Protein AF-A0A6G4ZVL5-F1 (afdb_monomer_lite)

Structure (mmCIF, N/CA/C/O backbone):
data_AF-A0A6G4ZVL5-F1
#
_entry.id   AF-A0A6G4ZVL5-F1
#
loop_
_atom_site.group_PDB
_atom_site.id
_atom_site.type_symbol
_atom_site.label_atom_id
_atom_site.label_alt_id
_atom_site.label_comp_id
_atom_site.label_asym_id
_atom_site.label_entity_id
_atom_site.label_seq_id
_atom_site.pdbx_PDB_ins_code
_atom_site.Cartn_x
_atom_site.Cartn_y
_atom_site.Cartn_z
_atom_site.occupancy
_atom_site.B_iso_or_equiv
_atom_site.auth_seq_id
_atom_site.auth_comp_id
_atom_site.auth_asym_id
_atom_site.auth_atom_id
_atom_site.pdbx_PDB_model_num
ATOM 1 N N . MET A 1 1 ? 1.344 0.572 11.336 1.00 44.19 1 MET A N 1
ATOM 2 C CA . MET A 1 1 ? 2.180 1.569 10.615 1.00 44.19 1 MET A CA 1
ATOM 3 C C . MET A 1 1 ? 1.288 2.469 9.761 1.00 44.19 1 MET A C 1
ATOM 5 O O . MET A 1 1 ? 0.352 1.962 9.156 1.00 44.19 1 MET A O 1
ATOM 9 N N . ARG A 1 2 ? 1.509 3.797 9.705 1.00 45.31 2 ARG A N 1
ATOM 10 C CA . ARG A 1 2 ? 0.655 4.717 8.909 1.00 45.31 2 ARG A CA 1
ATOM 11 C C . ARG A 1 2 ? 0.680 4.279 7.440 1.00 45.31 2 ARG A C 1
ATOM 13 O O . ARG A 1 2 ? 1.746 4.304 6.841 1.00 45.31 2 ARG A O 1
ATOM 20 N N . ASN A 1 3 ? -0.468 3.971 6.830 1.00 51.59 3 ASN A N 1
ATOM 21 C CA . ASN A 1 3 ? -0.557 3.578 5.409 1.00 51.59 3 ASN A CA 1
ATOM 22 C C . ASN A 1 3 ? 0.124 4.579 4.449 1.00 51.59 3 ASN A C 1
ATOM 24 O O . ASN A 1 3 ? 0.621 4.190 3.396 1.00 51.59 3 ASN A O 1
ATOM 28 N N . GLY A 1 4 ? 0.235 5.855 4.840 1.00 59.16 4 GLY A N 1
ATOM 29 C CA . GLY A 1 4 ? 1.022 6.852 4.107 1.00 59.16 4 GLY A CA 1
ATOM 30 C C . GLY A 1 4 ? 2.528 6.556 4.044 1.00 59.16 4 GLY A C 1
ATOM 31 O O . GLY A 1 4 ? 3.164 6.885 3.049 1.00 59.16 4 GLY A O 1
ATOM 32 N N . GLN A 1 5 ? 3.100 5.895 5.054 1.00 64.94 5 GLN A N 1
ATOM 33 C CA . GLN A 1 5 ? 4.509 5.488 5.070 1.00 64.94 5 GLN A CA 1
ATOM 34 C C . GLN A 1 5 ? 4.774 4.305 4.129 1.00 64.94 5 GLN A C 1
ATOM 36 O O . GLN A 1 5 ? 5.813 4.288 3.477 1.00 64.94 5 GLN A O 1
ATOM 41 N N . LEU A 1 6 ? 3.831 3.364 3.993 1.00 73.50 6 LEU A N 1
ATOM 42 C CA . LEU A 1 6 ? 3.949 2.254 3.036 1.00 73.50 6 LEU A CA 1
ATOM 43 C C . LEU A 1 6 ? 3.873 2.749 1.589 1.00 73.50 6 LEU A C 1
ATOM 45 O O . LEU A 1 6 ? 4.689 2.358 0.761 1.00 73.50 6 LEU A O 1
ATOM 49 N N . LEU A 1 7 ? 2.940 3.659 1.299 1.00 71.44 7 LEU A N 1
ATOM 50 C CA . LEU A 1 7 ? 2.806 4.271 -0.025 1.00 71.44 7 LEU A CA 1
ATOM 51 C C . LEU A 1 7 ? 4.057 5.063 -0.411 1.00 71.44 7 LEU A C 1
ATOM 53 O O . LEU A 1 7 ? 4.577 4.921 -1.516 1.00 71.44 7 LEU A O 1
ATOM 57 N N . PHE A 1 8 ? 4.568 5.857 0.528 1.00 74.62 8 PHE A N 1
ATOM 58 C CA . PHE A 1 8 ? 5.797 6.612 0.333 1.00 74.62 8 PHE A CA 1
ATOM 59 C C . PHE A 1 8 ? 7.005 5.689 0.114 1.00 74.62 8 PHE A C 1
ATOM 61 O O . PHE A 1 8 ? 7.771 5.900 -0.824 1.00 74.62 8 PHE A O 1
ATOM 68 N N . SER A 1 9 ? 7.127 4.622 0.908 1.00 76.00 9 SER A N 1
ATOM 69 C CA . SER A 1 9 ? 8.197 3.630 0.766 1.00 76.00 9 SER A CA 1
ATOM 70 C C . SER A 1 9 ? 8.126 2.878 -0.571 1.00 76.00 9 SER A C 1
ATOM 72 O O . SER A 1 9 ? 9.147 2.722 -1.238 1.00 76.00 9 SER A O 1
ATOM 74 N N . ALA A 1 10 ? 6.930 2.491 -1.023 1.00 80.50 10 ALA A N 1
ATOM 75 C CA . ALA A 1 10 ? 6.735 1.817 -2.306 1.00 80.50 10 ALA A CA 1
ATOM 76 C C . ALA A 1 10 ? 7.104 2.713 -3.501 1.00 80.50 10 ALA A C 1
ATOM 78 O O . ALA A 1 10 ? 7.769 2.259 -4.432 1.00 80.50 10 ALA A O 1
ATOM 79 N N . ILE A 1 11 ? 6.729 3.997 -3.462 1.00 81.94 11 ILE A N 1
ATOM 80 C CA . ILE A 1 11 ? 7.106 4.971 -4.498 1.00 81.94 11 ILE A CA 1
ATOM 81 C C . ILE A 1 11 ? 8.626 5.154 -4.530 1.00 81.94 11 ILE A C 1
ATOM 83 O O . ILE A 1 11 ? 9.226 5.121 -5.604 1.00 81.94 11 ILE A O 1
ATOM 87 N N . GLN A 1 12 ? 9.264 5.307 -3.367 1.00 78.00 12 GLN A N 1
ATOM 88 C CA . GLN A 1 12 ? 10.720 5.423 -3.281 1.00 78.00 12 GLN A CA 1
ATOM 89 C C . GLN A 1 12 ? 11.425 4.185 -3.839 1.00 78.00 12 GLN A C 1
ATOM 91 O O . GLN A 1 12 ? 12.355 4.323 -4.631 1.00 78.00 12 GLN A O 1
ATOM 96 N N . PHE A 1 13 ? 10.956 2.987 -3.489 1.00 85.56 13 PHE A N 1
ATOM 97 C CA . PHE A 1 13 ? 11.491 1.741 -4.030 1.00 85.56 13 PHE A CA 1
ATOM 98 C C . PHE A 1 13 ? 11.359 1.682 -5.555 1.00 85.56 13 PHE A C 1
ATOM 100 O O . PHE A 1 13 ? 12.322 1.345 -6.239 1.00 85.56 13 PHE A O 1
ATOM 107 N N . PHE A 1 14 ? 10.203 2.071 -6.101 1.00 85.69 14 PHE A N 1
ATOM 108 C CA . PHE A 1 14 ? 9.983 2.098 -7.545 1.00 85.69 14 PHE A CA 1
ATOM 109 C C . PHE A 1 14 ? 10.931 3.072 -8.259 1.00 85.69 14 PHE A C 1
ATOM 111 O O . PHE A 1 14 ? 11.516 2.720 -9.281 1.00 85.69 14 PHE A O 1
ATOM 118 N N . ILE A 1 15 ? 11.142 4.269 -7.701 1.00 82.62 15 ILE A N 1
ATOM 119 C CA . ILE A 1 15 ? 12.093 5.254 -8.241 1.00 82.62 15 ILE A CA 1
ATOM 120 C C . ILE A 1 15 ? 13.519 4.694 -8.224 1.00 82.62 15 ILE A C 1
ATOM 122 O O . ILE A 1 15 ? 14.231 4.792 -9.223 1.00 82.62 15 ILE A O 1
ATOM 126 N N . ILE A 1 16 ? 13.933 4.080 -7.113 1.00 85.62 16 ILE A N 1
ATOM 127 C CA . ILE A 1 16 ? 15.260 3.468 -6.984 1.00 85.62 16 ILE A CA 1
ATOM 128 C C . ILE A 1 16 ? 15.426 2.347 -8.016 1.00 85.62 16 ILE A C 1
ATOM 130 O O . ILE A 1 16 ? 16.408 2.337 -8.756 1.00 85.62 16 ILE A O 1
ATOM 134 N N . ALA A 1 17 ? 14.453 1.440 -8.124 1.00 88.75 17 ALA A N 1
ATOM 135 C CA . ALA A 1 17 ? 14.472 0.355 -9.099 1.00 88.75 17 ALA A CA 1
ATOM 136 C C . ALA A 1 17 ? 14.534 0.879 -10.543 1.00 88.75 17 ALA A C 1
ATOM 138 O O . ALA A 1 17 ? 15.302 0.358 -11.349 1.00 88.75 17 ALA A O 1
ATOM 139 N N . ALA A 1 18 ? 13.791 1.943 -10.863 1.00 87.25 18 ALA A N 1
ATOM 140 C CA . ALA A 1 18 ? 13.836 2.585 -12.172 1.00 87.25 18 ALA A CA 1
ATOM 141 C C . ALA A 1 18 ? 15.218 3.187 -12.469 1.00 87.25 18 ALA A C 1
ATOM 143 O O . ALA A 1 18 ? 15.745 2.986 -13.563 1.00 87.25 18 ALA A O 1
ATOM 144 N N . LEU A 1 19 ? 15.844 3.867 -11.503 1.00 87.62 19 LEU A N 1
ATOM 145 C CA . LEU A 1 19 ? 17.203 4.400 -11.654 1.00 87.62 19 LEU A CA 1
ATOM 146 C C . LEU A 1 19 ? 18.226 3.284 -11.901 1.00 87.62 19 LEU A C 1
ATOM 148 O O . LEU A 1 19 ? 19.020 3.382 -12.838 1.00 87.62 19 LEU A O 1
ATOM 152 N N . PHE A 1 20 ? 18.167 2.198 -11.124 1.00 90.69 20 PHE A N 1
ATOM 153 C CA . PHE A 1 20 ? 19.034 1.033 -11.324 1.00 90.69 20 PHE A CA 1
ATOM 154 C C . PHE A 1 20 ? 18.801 0.362 -12.679 1.00 90.69 20 PHE A C 1
ATOM 156 O O . PHE A 1 20 ? 19.764 0.076 -13.387 1.00 90.69 20 PHE A O 1
ATOM 163 N N . GLY A 1 21 ? 17.542 0.151 -13.070 1.00 91.12 21 GLY A N 1
ATOM 164 C CA . GLY A 1 21 ? 17.190 -0.443 -14.359 1.00 91.12 21 GLY A CA 1
ATOM 165 C C . GLY A 1 21 ? 17.671 0.403 -15.537 1.00 91.12 21 GLY A C 1
ATOM 166 O O . GLY A 1 21 ? 18.239 -0.126 -16.489 1.00 91.12 21 GLY A O 1
ATOM 167 N N . THR A 1 22 ? 17.526 1.725 -15.438 1.00 87.94 22 THR A N 1
ATOM 168 C CA . THR A 1 22 ? 18.004 2.660 -16.464 1.00 87.94 22 THR A CA 1
ATOM 169 C C . THR A 1 22 ? 19.531 2.632 -16.558 1.00 87.94 22 THR A C 1
ATOM 171 O O . THR A 1 22 ? 20.081 2.523 -17.652 1.00 87.94 22 THR A O 1
ATOM 174 N N . GLY A 1 23 ? 20.234 2.656 -15.420 1.00 91.62 23 GLY A N 1
ATOM 175 C CA . GLY A 1 23 ? 21.694 2.537 -15.383 1.00 91.62 23 GLY A CA 1
ATOM 176 C C . GLY A 1 23 ? 22.190 1.217 -15.978 1.00 91.62 23 GLY A C 1
ATOM 177 O O . GLY A 1 23 ? 23.067 1.220 -16.841 1.00 91.62 23 GLY A O 1
ATOM 178 N N . ALA A 1 24 ? 21.588 0.093 -15.582 1.00 92.06 24 ALA A N 1
ATOM 179 C CA . ALA A 1 24 ? 21.908 -1.227 -16.119 1.00 92.06 24 ALA A CA 1
ATOM 180 C C . ALA A 1 24 ? 21.658 -1.311 -17.632 1.00 92.06 24 ALA A C 1
ATOM 182 O O . ALA A 1 24 ? 22.481 -1.875 -18.353 1.00 92.06 24 ALA A O 1
ATOM 183 N N . ALA A 1 25 ? 20.577 -0.701 -18.129 1.00 89.88 25 ALA A N 1
ATOM 184 C CA . ALA A 1 25 ? 20.298 -0.624 -19.559 1.00 89.88 25 ALA A CA 1
ATOM 185 C C . ALA A 1 25 ? 21.405 0.128 -20.315 1.00 89.88 25 ALA A C 1
ATOM 187 O O . ALA A 1 25 ? 21.871 -0.362 -21.341 1.00 89.88 25 ALA A O 1
ATOM 188 N N . PHE A 1 26 ? 21.888 1.264 -19.797 1.00 91.50 26 PHE A N 1
ATOM 189 C CA . PHE A 1 26 ? 23.003 1.998 -20.408 1.00 91.50 26 PHE A CA 1
ATOM 190 C C . PHE A 1 26 ? 24.320 1.214 -20.382 1.00 91.50 26 PHE A C 1
ATOM 192 O O . PHE A 1 26 ? 25.024 1.174 -21.393 1.00 91.50 26 PHE A O 1
ATOM 199 N N . PHE A 1 27 ? 24.641 0.550 -19.269 1.00 92.50 27 PHE A N 1
ATOM 200 C CA . PHE A 1 27 ? 25.817 -0.322 -19.190 1.00 92.50 27 PHE A CA 1
ATOM 201 C C . PHE A 1 27 ? 25.728 -1.494 -20.176 1.00 92.50 27 PHE A C 1
ATOM 203 O O . PHE A 1 27 ? 26.693 -1.778 -20.886 1.00 92.50 27 PHE A O 1
ATOM 210 N N . GLY A 1 28 ? 24.562 -2.135 -20.280 1.00 90.94 28 GLY A N 1
ATOM 211 C CA . GLY A 1 28 ? 24.321 -3.208 -21.244 1.00 90.94 28 GLY A CA 1
ATOM 212 C C . GLY A 1 28 ? 24.434 -2.729 -22.691 1.00 90.94 28 GLY A C 1
ATOM 213 O O . GLY A 1 28 ? 25.059 -3.393 -23.514 1.00 90.94 28 GLY A O 1
ATOM 214 N N . LEU A 1 29 ? 23.906 -1.540 -22.993 1.00 88.44 29 LEU A N 1
ATOM 215 C CA . LEU A 1 29 ? 23.991 -0.929 -24.321 1.00 88.44 29 LEU A CA 1
ATOM 216 C C . LEU A 1 29 ? 25.436 -0.597 -24.722 1.00 88.44 29 LEU A C 1
ATOM 218 O O . LEU A 1 29 ? 25.774 -0.627 -25.905 1.00 88.44 29 LEU A O 1
ATOM 222 N N . HIS A 1 30 ? 26.297 -0.294 -23.747 1.00 92.31 30 HIS A N 1
ATOM 223 C CA . HIS A 1 30 ? 27.727 -0.126 -23.984 1.00 92.31 30 HIS A CA 1
ATOM 224 C C . HIS A 1 30 ? 28.420 -1.461 -24.297 1.00 92.31 30 HIS A C 1
ATOM 226 O O . HIS A 1 30 ? 29.220 -1.527 -25.228 1.00 92.31 30 HIS A O 1
ATOM 232 N N . ALA A 1 31 ? 28.098 -2.518 -23.546 1.00 94.44 31 ALA A N 1
ATOM 233 C CA . ALA A 1 31 ? 28.722 -3.832 -23.692 1.00 94.44 31 ALA A CA 1
ATOM 234 C C . ALA A 1 31 ? 28.271 -4.599 -24.952 1.00 94.44 31 ALA A C 1
ATOM 236 O O . ALA A 1 31 ? 29.023 -5.428 -25.463 1.00 94.44 31 ALA A O 1
ATOM 237 N N . LEU A 1 32 ? 27.062 -4.334 -25.461 1.00 95.12 32 LEU A N 1
ATOM 238 C CA . LEU A 1 32 ? 26.451 -5.066 -26.574 1.00 95.12 32 LEU A CA 1
ATOM 239 C C . LEU A 1 32 ? 26.283 -4.161 -27.811 1.00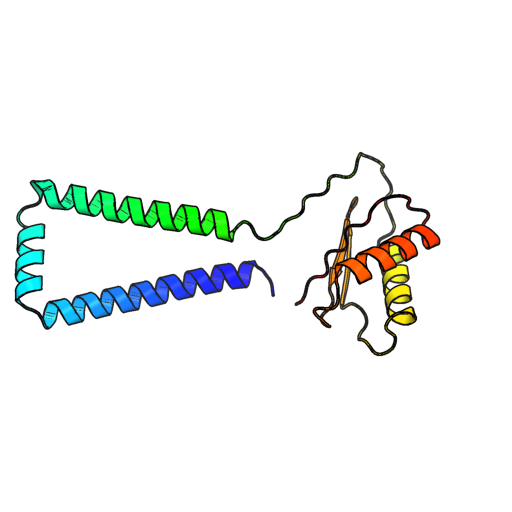 95.12 32 LEU A C 1
ATOM 241 O O . LEU A 1 32 ? 25.266 -3.472 -27.949 1.00 95.12 32 LEU A O 1
ATOM 245 N N . PRO A 1 33 ? 27.251 -4.160 -28.749 1.00 92.38 33 PRO A N 1
ATOM 246 C CA . PRO A 1 33 ? 27.235 -3.262 -29.902 1.00 92.38 33 PRO A CA 1
ATOM 247 C C . PRO A 1 33 ? 26.055 -3.510 -30.850 1.00 92.38 33 PRO A C 1
ATOM 249 O O . PRO A 1 33 ? 25.560 -2.555 -31.446 1.00 92.38 33 PRO A O 1
ATOM 252 N N . GLU A 1 34 ? 25.558 -4.745 -30.963 1.00 93.00 34 GLU A N 1
ATOM 253 C CA . GLU A 1 34 ? 24.397 -5.064 -31.807 1.00 93.00 34 GLU A CA 1
ATOM 254 C C . GLU A 1 34 ? 23.133 -4.327 -31.347 1.00 93.00 34 GLU A C 1
ATOM 256 O O . GLU A 1 34 ? 22.480 -3.662 -32.149 1.00 93.00 34 GLU A O 1
ATOM 261 N N . ILE A 1 35 ? 22.848 -4.341 -30.038 1.00 88.12 35 ILE A N 1
ATOM 262 C CA . ILE A 1 35 ? 21.703 -3.626 -29.455 1.00 88.12 35 ILE A CA 1
ATOM 263 C C . ILE A 1 35 ? 21.842 -2.124 -29.699 1.00 88.12 35 ILE A C 1
ATOM 265 O O . ILE A 1 35 ? 20.874 -1.459 -30.066 1.00 88.12 35 ILE A O 1
ATOM 269 N N . ARG A 1 36 ? 23.055 -1.580 -29.558 1.00 90.44 36 ARG A N 1
ATOM 270 C CA . ARG A 1 36 ? 23.332 -0.168 -29.841 1.00 90.44 36 ARG A CA 1
ATOM 271 C C . ARG A 1 36 ? 23.014 0.196 -31.292 1.00 90.44 36 ARG A C 1
ATOM 273 O O . ARG A 1 36 ? 22.412 1.242 -31.525 1.00 90.44 36 ARG A O 1
ATOM 280 N N . HIS A 1 37 ? 23.386 -0.646 -32.256 1.00 91.31 37 HIS A N 1
ATOM 281 C CA . HIS A 1 37 ? 23.055 -0.422 -33.666 1.00 91.31 37 HIS A CA 1
ATOM 282 C C . HIS A 1 37 ? 21.545 -0.484 -33.916 1.00 91.31 37 HIS A C 1
ATOM 284 O O . HIS A 1 37 ? 21.012 0.376 -34.617 1.00 91.31 37 HIS A O 1
ATOM 290 N N . THR A 1 38 ? 20.835 -1.429 -33.300 1.00 88.19 38 THR A N 1
ATOM 291 C CA . THR A 1 38 ? 19.371 -1.511 -33.395 1.00 88.19 38 THR A CA 1
ATOM 292 C C . THR A 1 38 ? 18.694 -0.271 -32.814 1.00 88.19 38 THR A C 1
ATOM 294 O O . THR A 1 38 ? 17.817 0.300 -33.459 1.00 88.19 38 THR A O 1
ATOM 297 N N . VAL A 1 39 ? 19.133 0.193 -31.641 1.00 86.88 39 VAL A N 1
ATOM 298 C CA . VAL A 1 39 ? 18.599 1.404 -31.000 1.00 86.88 39 VAL A CA 1
ATOM 299 C C . VAL A 1 39 ? 18.901 2.651 -31.834 1.00 86.88 39 VAL A C 1
ATOM 301 O O . VAL A 1 39 ? 18.011 3.472 -32.041 1.00 86.88 39 VAL A O 1
ATOM 304 N N . ALA A 1 40 ? 20.111 2.778 -32.384 1.00 89.50 40 ALA A N 1
ATOM 305 C CA . ALA A 1 40 ? 20.453 3.873 -33.291 1.00 89.50 40 ALA A CA 1
ATOM 306 C C . ALA A 1 40 ? 19.569 3.865 -34.549 1.00 89.50 40 ALA A C 1
ATOM 308 O O . ALA A 1 40 ? 19.041 4.904 -34.940 1.00 89.50 40 ALA A O 1
ATOM 309 N N . ASN A 1 41 ? 19.332 2.690 -35.137 1.00 88.06 41 ASN A N 1
ATOM 310 C CA . ASN A 1 41 ? 18.442 2.543 -36.287 1.00 88.06 41 ASN A CA 1
ATOM 311 C C . ASN A 1 41 ? 16.986 2.891 -35.949 1.00 88.06 41 ASN A C 1
ATOM 313 O O . ASN A 1 41 ? 16.301 3.478 -36.783 1.00 88.06 41 ASN A O 1
ATOM 317 N N . TRP A 1 42 ? 16.520 2.578 -34.737 1.00 84.56 42 TRP A N 1
ATOM 318 C CA . TRP A 1 42 ? 15.191 2.973 -34.257 1.00 84.56 42 TRP A CA 1
ATOM 319 C C . TRP A 1 42 ? 15.048 4.486 -34.089 1.00 84.56 42 TRP A C 1
ATOM 321 O O . TRP A 1 42 ? 14.001 5.034 -34.426 1.00 84.56 42 TRP A O 1
ATOM 331 N N . ILE A 1 43 ? 16.093 5.160 -33.599 1.00 84.75 43 ILE A N 1
ATOM 332 C CA . ILE A 1 43 ? 16.118 6.623 -33.455 1.00 84.75 43 ILE A CA 1
ATOM 333 C C . ILE A 1 43 ? 16.139 7.299 -34.831 1.00 84.75 43 ILE A C 1
ATOM 335 O O . ILE A 1 43 ? 15.434 8.282 -35.047 1.00 84.75 43 ILE A O 1
ATOM 339 N N . LEU A 1 44 ? 16.932 6.767 -35.764 1.00 89.19 44 LEU A N 1
ATOM 340 C CA . LEU A 1 44 ? 17.114 7.345 -37.097 1.00 89.19 44 LEU A CA 1
ATOM 341 C C . LEU A 1 44 ? 15.925 7.092 -38.038 1.00 89.19 44 LEU A C 1
ATOM 343 O O . LEU A 1 44 ? 15.700 7.894 -38.940 1.00 89.19 44 LEU A O 1
ATOM 347 N N . ASN A 1 45 ? 15.144 6.026 -37.827 1.00 84.44 45 ASN A N 1
ATOM 348 C CA . ASN A 1 45 ? 13.960 5.699 -38.630 1.00 84.44 45 ASN A CA 1
ATOM 349 C C . ASN A 1 45 ? 12.675 5.715 -37.775 1.00 84.44 45 ASN A C 1
ATOM 351 O O . ASN A 1 45 ? 12.198 4.665 -37.334 1.00 84.44 45 ASN A O 1
ATOM 355 N N . PRO A 1 46 ? 12.075 6.900 -37.554 1.00 71.44 46 PRO A N 1
ATOM 356 C CA . PRO A 1 46 ? 11.017 7.105 -36.561 1.00 71.44 46 PRO A CA 1
ATOM 357 C C . PRO A 1 46 ? 9.641 6.510 -36.917 1.00 71.44 46 PRO A C 1
ATOM 359 O O . PRO A 1 46 ? 8.768 6.451 -36.053 1.00 71.44 46 PRO A O 1
ATOM 362 N N . GLY A 1 47 ? 9.416 6.076 -38.162 1.00 75.12 47 GLY A N 1
ATOM 363 C CA . GLY A 1 47 ? 8.070 5.889 -38.729 1.00 75.12 47 GLY A CA 1
ATOM 364 C C . GLY A 1 47 ? 7.086 5.063 -37.884 1.00 75.12 47 GLY A C 1
ATOM 365 O O . GLY A 1 47 ? 6.005 5.545 -37.567 1.00 75.12 47 GLY A O 1
ATOM 366 N N . CYS A 1 48 ? 7.445 3.835 -37.494 1.00 70.06 48 CYS A N 1
ATOM 367 C CA . CYS A 1 48 ? 6.590 2.969 -36.657 1.00 70.06 48 CYS A CA 1
ATOM 368 C C . CYS A 1 48 ? 7.079 2.832 -35.206 1.00 70.06 48 CYS A C 1
ATOM 370 O O . CYS A 1 48 ? 6.309 2.460 -34.320 1.00 70.0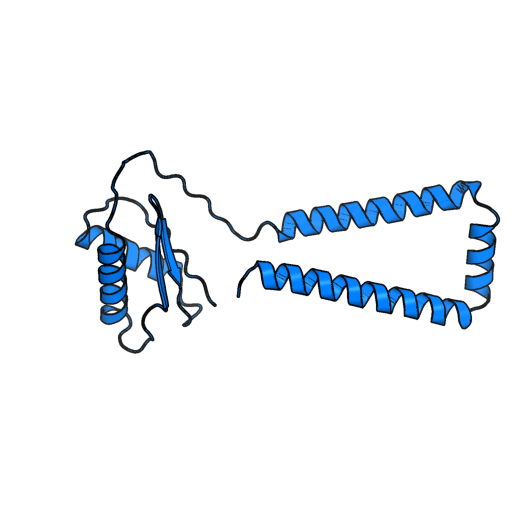6 48 CYS A O 1
ATOM 372 N N . SER A 1 49 ? 8.343 3.158 -34.940 1.00 76.38 49 SER A N 1
ATOM 373 C CA . SER A 1 49 ? 9.002 2.907 -33.654 1.00 76.38 49 SER A CA 1
ATOM 374 C C . SER A 1 49 ? 8.453 3.793 -32.530 1.00 76.38 49 SER A C 1
ATOM 376 O O . SER A 1 49 ? 8.277 3.327 -31.405 1.00 76.38 49 SER A O 1
ATOM 378 N N . PHE A 1 50 ? 8.107 5.051 -32.831 1.00 80.19 50 PHE A N 1
ATOM 379 C CA . PHE A 1 50 ? 7.549 5.976 -31.835 1.00 80.19 50 PHE A CA 1
ATOM 380 C C . PHE A 1 50 ? 6.119 5.622 -31.421 1.00 80.19 50 PHE A C 1
ATOM 382 O O . PHE A 1 50 ? 5.764 5.808 -30.258 1.00 80.19 50 PHE A O 1
ATOM 389 N N . LEU A 1 51 ? 5.313 5.063 -32.332 1.00 83.06 51 LEU A N 1
ATOM 390 C CA . LEU A 1 51 ? 3.975 4.570 -31.994 1.00 83.06 51 LEU A CA 1
ATOM 391 C C . LEU A 1 51 ? 4.059 3.396 -31.019 1.00 83.06 51 LEU A C 1
ATOM 393 O O . LEU A 1 51 ? 3.367 3.393 -30.003 1.00 83.06 51 LEU A O 1
ATOM 397 N N . LEU A 1 52 ? 4.943 2.432 -31.289 1.00 83.62 52 LEU A N 1
ATOM 398 C CA . LEU A 1 52 ? 5.150 1.279 -30.413 1.00 83.62 52 LEU A CA 1
ATOM 399 C C . LEU A 1 52 ? 5.671 1.704 -29.032 1.00 83.62 52 LEU A C 1
ATOM 401 O O . LEU A 1 52 ? 5.180 1.218 -28.014 1.00 83.62 52 LEU A O 1
ATOM 405 N N . LEU A 1 53 ? 6.612 2.653 -28.989 1.00 82.75 53 LEU A N 1
ATOM 406 C CA . LEU A 1 53 ? 7.109 3.227 -27.738 1.00 82.75 53 LEU A CA 1
ATOM 407 C C . LEU A 1 53 ? 5.990 3.935 -26.957 1.00 82.75 53 LEU A C 1
ATOM 409 O O . LEU A 1 53 ? 5.870 3.743 -25.748 1.00 82.75 53 LEU A O 1
ATOM 413 N N . GLY A 1 54 ? 5.142 4.700 -27.649 1.00 84.62 54 GLY A N 1
ATOM 414 C CA . GLY A 1 54 ? 3.964 5.338 -27.066 1.00 84.62 54 GLY A CA 1
ATOM 415 C C . GLY A 1 54 ? 3.013 4.320 -26.437 1.00 84.62 54 GLY A C 1
ATOM 416 O O . GLY A 1 54 ? 2.673 4.452 -25.264 1.00 84.62 54 GLY A O 1
ATOM 417 N N . PHE A 1 55 ? 2.664 3.255 -27.167 1.00 90.00 55 PHE A N 1
ATOM 418 C CA . PHE A 1 55 ? 1.826 2.171 -26.644 1.00 90.00 55 PHE A CA 1
ATOM 419 C C . PHE A 1 55 ? 2.437 1.484 -25.417 1.00 90.00 55 PHE A C 1
ATOM 421 O O . PHE A 1 55 ? 1.711 1.198 -24.465 1.00 90.00 55 PHE A O 1
ATOM 428 N N . LEU A 1 56 ? 3.754 1.257 -25.403 1.00 87.81 56 LEU A N 1
ATOM 429 C CA . LEU A 1 56 ? 4.457 0.689 -24.249 1.00 87.81 56 LEU A CA 1
ATOM 430 C C . LEU A 1 56 ? 4.352 1.592 -23.018 1.00 87.81 56 LEU A C 1
ATOM 432 O O . LEU A 1 56 ? 3.979 1.123 -21.943 1.00 87.81 56 LEU A O 1
ATOM 436 N N . ILE A 1 57 ? 4.635 2.888 -23.175 1.00 85.12 57 ILE A N 1
ATOM 437 C CA . ILE A 1 57 ? 4.568 3.858 -22.075 1.00 85.12 57 ILE A CA 1
ATOM 438 C C . ILE A 1 57 ? 3.136 3.961 -21.546 1.00 85.12 57 ILE A C 1
ATOM 440 O O . ILE A 1 57 ? 2.919 3.883 -20.335 1.00 85.12 57 ILE A O 1
ATOM 444 N N . THR A 1 58 ? 2.148 4.087 -22.436 1.00 88.62 58 THR A N 1
ATOM 445 C CA . THR A 1 58 ? 0.737 4.149 -22.043 1.00 88.62 58 THR A CA 1
ATOM 446 C C . THR A 1 58 ? 0.295 2.861 -21.354 1.00 88.62 58 THR A C 1
ATOM 448 O O . THR A 1 58 ? -0.367 2.935 -20.324 1.00 88.62 58 THR A O 1
ATOM 451 N N . GLY A 1 59 ? 0.696 1.689 -21.854 1.00 91.00 59 GLY A N 1
ATOM 452 C CA . GLY A 1 59 ? 0.378 0.397 -21.245 1.00 91.00 59 GLY A CA 1
ATOM 453 C C . GLY A 1 59 ? 0.945 0.250 -19.832 1.00 91.00 59 GLY A C 1
ATOM 454 O O . GLY A 1 59 ? 0.221 -0.154 -18.921 1.00 91.00 59 GLY A O 1
ATOM 455 N N . ILE A 1 60 ? 2.205 0.646 -19.620 1.00 85.56 60 ILE A N 1
ATOM 456 C CA . ILE A 1 60 ? 2.839 0.646 -18.293 1.00 85.56 60 ILE A CA 1
ATOM 457 C C . ILE A 1 60 ? 2.127 1.627 -17.354 1.00 85.56 60 ILE A C 1
ATOM 459 O O . ILE A 1 60 ? 1.833 1.272 -16.214 1.00 85.56 60 ILE A O 1
ATOM 463 N N . ALA A 1 61 ? 1.799 2.833 -17.825 1.00 80.12 61 ALA A N 1
ATOM 464 C CA . ALA A 1 61 ? 1.069 3.819 -17.029 1.00 80.12 61 ALA A CA 1
ATOM 465 C C . ALA A 1 61 ? -0.321 3.308 -16.611 1.00 80.12 61 ALA A C 1
ATOM 467 O O . ALA A 1 61 ? -0.731 3.501 -15.467 1.00 80.12 61 ALA A O 1
ATOM 468 N N . LEU A 1 62 ? -1.023 2.611 -17.508 1.00 88.44 62 LEU A N 1
ATOM 469 C CA . LEU A 1 62 ? -2.337 2.025 -17.242 1.00 88.44 62 LEU A CA 1
ATOM 470 C C . LEU A 1 62 ? -2.236 0.873 -16.230 1.00 88.44 62 LEU A C 1
ATOM 472 O O . LEU A 1 62 ? -3.001 0.838 -15.269 1.00 88.44 62 LEU A O 1
ATOM 476 N N . LEU A 1 63 ? -1.249 -0.016 -16.384 1.00 85.19 63 LEU A N 1
ATOM 477 C CA . LEU A 1 63 ? -0.959 -1.091 -15.425 1.00 85.19 63 LEU A CA 1
ATOM 478 C C . LEU A 1 63 ? -0.612 -0.553 -14.035 1.00 85.19 63 LEU A C 1
ATOM 480 O O . LEU A 1 63 ? -1.128 -1.057 -13.034 1.00 85.19 63 LEU A O 1
ATOM 484 N N . LEU A 1 64 ? 0.228 0.482 -13.961 1.00 81.19 64 LEU A N 1
ATOM 485 C CA . LEU A 1 64 ? 0.563 1.148 -12.704 1.00 81.19 64 LEU A CA 1
ATOM 486 C C . LEU A 1 64 ? -0.664 1.828 -12.098 1.00 81.19 64 LEU A C 1
ATOM 488 O O . LEU A 1 64 ? -0.887 1.691 -10.901 1.00 81.19 64 LEU A O 1
ATOM 492 N N . GLY A 1 65 ? -1.491 2.495 -12.906 1.00 78.69 65 GLY A N 1
ATOM 493 C CA . GLY A 1 65 ? -2.737 3.117 -12.458 1.00 78.69 65 GLY A CA 1
ATOM 494 C C . GLY A 1 65 ? -3.722 2.103 -11.875 1.00 78.69 65 GLY A C 1
ATOM 495 O O . GLY A 1 65 ? -4.240 2.311 -10.781 1.00 78.69 65 GLY A O 1
ATOM 496 N N . ILE A 1 66 ? -3.921 0.965 -12.550 1.00 80.44 66 ILE A N 1
ATOM 497 C CA . ILE A 1 66 ? -4.748 -0.141 -12.044 1.00 80.44 66 ILE A CA 1
ATOM 498 C C . ILE A 1 66 ? -4.161 -0.690 -10.744 1.00 80.44 66 ILE A C 1
ATOM 500 O O . ILE A 1 66 ? -4.886 -0.824 -9.760 1.00 80.44 66 ILE A O 1
ATOM 504 N N . SER A 1 67 ? -2.854 -0.962 -10.714 1.00 72.75 67 SER A N 1
ATOM 505 C CA . SER A 1 67 ? -2.168 -1.467 -9.519 1.00 72.75 67 SER A CA 1
ATOM 506 C C . SER A 1 67 ? -2.307 -0.496 -8.351 1.00 72.75 67 SER A C 1
ATOM 508 O O . SER A 1 67 ? -2.578 -0.918 -7.234 1.00 72.75 67 SER A O 1
ATOM 510 N N . PHE A 1 68 ? -2.213 0.809 -8.607 1.00 68.19 68 PHE A N 1
ATOM 511 C CA . PHE A 1 68 ? -2.396 1.846 -7.600 1.00 68.19 68 PHE A CA 1
ATOM 512 C C . PHE A 1 68 ? -3.848 1.932 -7.122 1.00 68.19 68 PHE A C 1
ATOM 514 O O . PHE A 1 68 ? -4.078 2.040 -5.923 1.00 68.19 68 PHE A O 1
ATOM 521 N N . CYS A 1 69 ? -4.833 1.816 -8.019 1.00 68.88 69 CYS A N 1
ATOM 522 C CA . CYS A 1 69 ? -6.249 1.736 -7.653 1.00 68.88 69 CYS A CA 1
ATOM 523 C C . CYS A 1 69 ? -6.565 0.495 -6.807 1.00 68.88 69 CYS A C 1
ATOM 525 O O . CYS A 1 69 ? -7.343 0.582 -5.857 1.00 68.88 69 CYS A O 1
ATOM 527 N N . VAL A 1 70 ? -5.963 -0.653 -7.127 1.00 69.31 70 VAL A N 1
ATOM 528 C CA . VAL A 1 70 ? -6.105 -1.888 -6.345 1.00 69.31 70 VAL A CA 1
ATOM 529 C C . VAL A 1 70 ? -5.389 -1.758 -5.000 1.00 69.31 70 VAL A C 1
ATOM 531 O O . VAL A 1 70 ? -5.954 -2.125 -3.979 1.00 69.31 70 VAL A O 1
ATOM 534 N N . MET A 1 71 ? -4.195 -1.169 -4.963 1.00 61.12 71 MET A N 1
ATOM 535 C CA . MET A 1 71 ? -3.416 -0.989 -3.734 1.00 61.12 71 MET A CA 1
ATOM 536 C C . MET A 1 71 ? -4.005 0.093 -2.813 1.00 61.12 71 MET A C 1
ATOM 538 O O . MET A 1 71 ? -3.906 -0.015 -1.594 1.00 61.12 71 MET A O 1
ATOM 542 N N . GLN A 1 72 ? -4.678 1.111 -3.366 1.00 56.53 72 GLN A N 1
ATOM 543 C CA . GLN A 1 72 ? -5.461 2.087 -2.598 1.00 56.53 72 GLN A CA 1
ATOM 544 C C . GLN A 1 72 ? -6.777 1.527 -2.054 1.00 56.53 72 GLN A C 1
ATOM 546 O O . GLN A 1 72 ? -7.350 2.146 -1.153 1.00 56.53 72 GLN A O 1
ATOM 551 N N . ARG A 1 73 ? -7.232 0.346 -2.499 1.00 50.69 73 ARG A N 1
ATOM 552 C CA . ARG A 1 73 ? -8.203 -0.444 -1.729 1.00 50.69 73 ARG A CA 1
ATOM 553 C C . ARG A 1 73 ? -7.516 -1.061 -0.503 1.00 50.69 73 ARG A C 1
ATOM 555 O O . ARG A 1 73 ? -7.565 -2.265 -0.285 1.00 50.69 73 ARG A O 1
ATOM 562 N N . GLY A 1 74 ? -6.905 -0.226 0.337 1.00 45.94 74 GLY A N 1
ATOM 563 C CA . GLY A 1 74 ? -6.829 -0.548 1.754 1.00 45.94 74 GLY A CA 1
ATOM 564 C C . GLY A 1 74 ? -8.258 -0.775 2.241 1.00 45.94 74 GLY A C 1
ATOM 565 O O . GLY A 1 74 ? -9.172 -0.064 1.816 1.00 45.94 74 GLY A O 1
ATOM 566 N N . SER A 1 75 ? -8.469 -1.810 3.049 1.00 43.94 75 SER A N 1
ATOM 567 C CA . SER A 1 75 ? -9.789 -2.145 3.575 1.00 43.94 75 SER A CA 1
ATOM 568 C C . SER A 1 75 ? -10.323 -0.962 4.385 1.00 43.94 75 SER A C 1
ATOM 570 O O . SER A 1 75 ? -9.911 -0.719 5.515 1.00 43.94 75 SER A O 1
ATOM 572 N N . PHE A 1 76 ? -11.202 -0.174 3.772 1.00 37.84 76 PHE A N 1
ATOM 573 C CA . PHE A 1 76 ? -12.006 0.824 4.454 1.00 37.84 76 PHE A CA 1
ATOM 574 C C . PHE A 1 76 ? -13.435 0.314 4.420 1.00 37.84 76 PHE A C 1
ATOM 576 O O . PHE A 1 76 ? -14.168 0.543 3.454 1.00 37.84 76 PHE A O 1
ATOM 583 N N . ILE A 1 77 ? -13.836 -0.379 5.480 1.00 33.84 77 ILE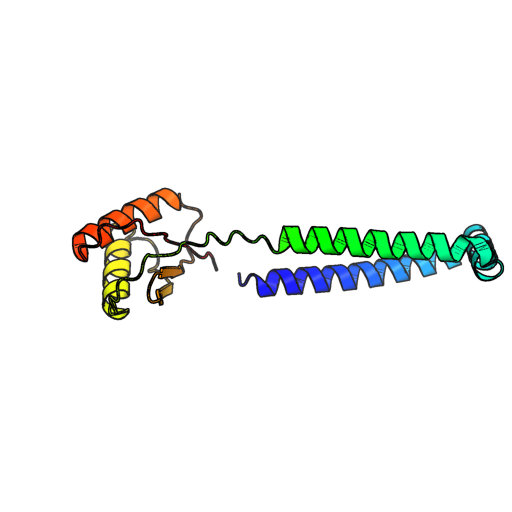 A N 1
ATOM 584 C CA . ILE A 1 77 ? -15.244 -0.683 5.691 1.00 33.84 77 ILE A CA 1
ATOM 585 C C . ILE A 1 77 ? -15.909 0.626 6.127 1.00 33.84 77 ILE A C 1
ATOM 587 O O . ILE A 1 77 ? -15.665 1.176 7.203 1.00 33.84 77 ILE A O 1
ATOM 591 N N . ARG A 1 78 ? 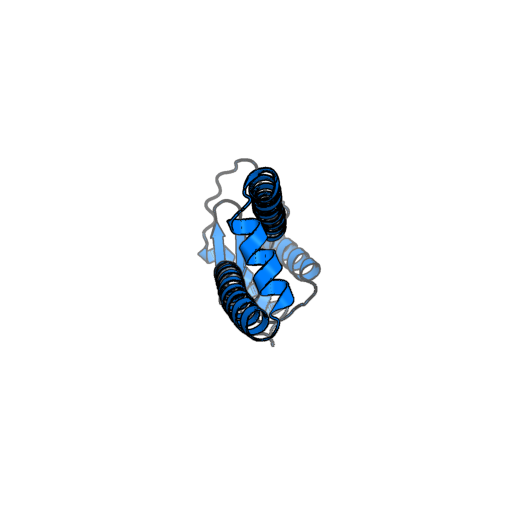-16.696 1.202 5.215 1.00 33.97 78 ARG A N 1
ATOM 592 C CA . ARG A 1 78 ? -17.516 2.386 5.477 1.00 33.97 78 ARG A CA 1
ATOM 593 C C . ARG A 1 78 ? -18.829 1.939 6.098 1.00 33.97 78 ARG A C 1
ATOM 595 O O . ARG A 1 78 ? -19.673 1.392 5.397 1.00 33.97 78 ARG A O 1
ATOM 602 N N . ILE A 1 79 ? -19.030 2.268 7.369 1.00 39.44 79 ILE A N 1
ATOM 603 C CA . ILE A 1 79 ? -20.344 2.186 8.008 1.00 39.44 79 ILE A CA 1
ATOM 604 C C . ILE A 1 79 ? -20.932 3.588 8.131 1.00 39.44 79 ILE A C 1
ATOM 606 O O . ILE A 1 79 ? -20.265 4.530 8.566 1.00 39.44 79 ILE A O 1
ATOM 610 N N . ALA A 1 80 ? -22.187 3.715 7.715 1.00 31.94 80 ALA A N 1
ATOM 611 C CA . ALA A 1 80 ? -23.007 4.899 7.898 1.00 31.94 80 ALA A CA 1
ATOM 612 C C . ALA A 1 80 ? -23.986 4.635 9.046 1.00 31.94 80 ALA A C 1
ATOM 614 O O . ALA A 1 80 ? -24.827 3.742 8.933 1.00 31.94 80 ALA A O 1
ATOM 615 N N . MET A 1 81 ? -23.939 5.416 10.131 1.00 42.09 81 MET A N 1
ATOM 616 C CA . MET A 1 81 ? -25.034 5.387 11.102 1.00 42.09 81 MET A CA 1
ATOM 617 C C . MET A 1 81 ? -26.147 6.342 10.662 1.00 42.09 81 MET A C 1
ATOM 619 O O . MET A 1 81 ? -25.914 7.504 10.311 1.00 42.09 81 MET A O 1
ATOM 623 N N . LYS A 1 82 ? -27.398 5.870 10.726 1.00 37.41 82 LYS A N 1
ATOM 624 C CA . LYS A 1 82 ? -28.578 6.737 10.606 1.00 37.41 82 LYS A CA 1
ATOM 625 C C . LYS A 1 82 ? -28.564 7.786 11.723 1.00 37.41 82 LYS A C 1
ATOM 627 O O . LYS A 1 82 ? -28.463 7.422 12.892 1.00 37.41 82 LYS A O 1
ATOM 632 N N . LYS A 1 83 ? -28.688 9.059 11.319 1.00 40.19 83 LYS A N 1
ATOM 633 C CA . LYS A 1 83 ? -28.818 10.274 12.143 1.00 40.19 83 LYS A CA 1
ATOM 634 C C . LYS A 1 83 ? -29.510 10.005 13.489 1.00 40.19 83 LYS A C 1
ATOM 636 O O . LYS A 1 83 ? -30.729 9.891 13.543 1.00 40.19 83 LYS A O 1
ATOM 641 N N . GLY A 1 84 ? -28.724 9.978 14.556 1.00 45.06 84 GLY A N 1
ATOM 642 C CA . GLY A 1 84 ? -29.164 10.197 15.929 1.00 45.06 84 GLY A CA 1
ATOM 643 C C . GLY A 1 84 ? -28.083 11.034 16.596 1.00 45.06 84 GLY A C 1
ATOM 644 O O . GLY A 1 84 ? -26.933 10.606 16.644 1.00 45.06 84 GLY A O 1
ATOM 645 N N . SER A 1 85 ? -28.400 12.264 17.001 1.00 42.38 85 SER A N 1
ATOM 646 C CA . SER A 1 85 ? -27.428 13.167 17.618 1.00 42.38 85 SER A CA 1
ATOM 647 C C . SER A 1 85 ? -27.214 12.765 19.075 1.00 42.38 85 SER A C 1
ATOM 649 O O . SER A 1 85 ? -27.873 13.284 19.971 1.00 42.38 85 SER A O 1
ATOM 651 N N . PHE A 1 86 ? -26.303 11.833 19.322 1.00 48.06 86 PHE A N 1
ATOM 652 C CA . PHE A 1 86 ? -25.787 11.604 20.664 1.00 48.06 86 PHE A CA 1
ATOM 653 C C . PHE A 1 86 ? -24.330 12.055 20.683 1.00 48.06 86 PHE A C 1
ATOM 655 O O . PHE A 1 86 ? -23.463 11.407 20.103 1.00 48.06 86 PHE A O 1
ATOM 662 N N . SER A 1 87 ? -24.063 13.205 21.311 1.00 52.09 87 SER A N 1
ATOM 663 C CA . SER A 1 87 ? -22.700 13.628 21.643 1.00 52.09 87 SER A CA 1
ATOM 664 C C . SER A 1 87 ? -22.237 12.806 22.842 1.00 52.09 87 SER A C 1
ATOM 666 O O . SER A 1 87 ? -22.337 13.222 24.000 1.00 52.09 87 SER A O 1
ATOM 668 N N . ILE A 1 88 ? -21.810 11.581 22.570 1.00 58.78 88 ILE A N 1
ATOM 669 C CA . ILE A 1 88 ? -21.215 10.721 23.584 1.00 58.78 88 ILE A CA 1
ATOM 670 C C . ILE A 1 88 ? -19.944 11.418 24.068 1.00 58.78 88 ILE A C 1
ATOM 672 O O . ILE A 1 88 ? -19.110 11.820 23.258 1.00 58.78 88 ILE A O 1
ATOM 676 N N . HIS A 1 89 ? -19.806 11.608 25.381 1.00 64.69 89 HIS A N 1
ATOM 677 C CA . HIS A 1 89 ? -18.566 12.129 25.941 1.00 64.69 89 HIS A CA 1
ATOM 678 C C . HIS A 1 89 ? -17.461 11.101 25.703 1.00 64.69 89 HIS A C 1
ATOM 680 O O . HIS A 1 89 ? -17.472 10.023 26.294 1.00 64.69 89 HIS A O 1
ATOM 686 N N . GLU A 1 90 ? -16.500 11.451 24.855 1.00 68.44 90 GLU A N 1
ATOM 687 C CA . GLU A 1 90 ? -15.329 10.637 24.518 1.00 68.44 90 GLU A CA 1
ATOM 688 C C . GLU A 1 90 ? -14.607 10.101 25.765 1.00 68.44 90 GLU A C 1
ATOM 690 O O . GLU A 1 90 ? -14.184 8.947 25.800 1.00 68.44 90 GLU A O 1
ATOM 695 N N . ALA A 1 91 ? -14.560 10.896 26.838 1.00 70.88 91 ALA A N 1
ATOM 696 C CA . ALA A 1 91 ? -14.002 10.494 28.128 1.00 70.88 91 ALA A CA 1
ATOM 697 C C . ALA A 1 91 ? -14.701 9.267 28.745 1.00 70.88 91 ALA A C 1
ATOM 699 O O . ALA A 1 91 ? -14.057 8.442 29.392 1.00 70.88 91 ALA A O 1
ATOM 700 N N . LEU A 1 92 ? -16.013 9.134 28.542 1.00 77.50 92 LEU A N 1
ATOM 701 C CA . LEU A 1 92 ? -16.820 8.047 29.091 1.00 77.50 92 LEU A CA 1
ATOM 702 C C . LEU A 1 92 ? -16.573 6.755 28.302 1.00 77.50 92 LEU A C 1
ATOM 704 O O . LEU A 1 92 ? -16.313 5.716 28.903 1.00 77.50 92 LEU A O 1
ATOM 708 N N . VAL A 1 93 ? -16.523 6.845 26.970 1.00 78.88 93 VAL A N 1
ATOM 709 C CA . VAL A 1 93 ? -16.140 5.721 26.098 1.00 78.88 93 VAL A CA 1
ATOM 710 C C . VAL A 1 93 ? -14.727 5.245 26.421 1.00 78.88 93 VAL A C 1
ATOM 712 O O . VAL A 1 93 ? -14.521 4.057 26.651 1.00 78.88 93 VAL A O 1
ATOM 715 N N . ARG A 1 94 ? -13.763 6.168 26.522 1.00 79.75 94 ARG A N 1
ATOM 716 C CA . ARG A 1 94 ? -12.373 5.849 26.872 1.00 79.75 94 ARG A CA 1
ATOM 717 C C . ARG A 1 94 ? -12.292 5.091 28.197 1.00 79.75 94 ARG A C 1
ATOM 719 O O . ARG A 1 94 ? -11.601 4.079 28.267 1.00 79.75 94 ARG A O 1
ATOM 726 N N . LYS A 1 95 ? -13.033 5.539 29.216 1.00 82.94 95 LYS A N 1
ATOM 727 C CA . LYS A 1 95 ? -13.074 4.892 30.534 1.00 82.94 95 LYS A CA 1
ATOM 728 C C . LYS A 1 95 ? -13.631 3.467 30.468 1.00 82.94 95 LYS A C 1
ATOM 730 O O . LYS A 1 95 ? -13.056 2.575 31.080 1.00 82.94 95 LYS A O 1
ATOM 735 N N . VAL A 1 96 ? -14.711 3.250 29.717 1.00 85.25 96 VAL A N 1
ATOM 736 C CA . VAL A 1 96 ? -15.331 1.921 29.570 1.00 85.25 96 VAL A CA 1
ATOM 737 C C . VAL A 1 96 ? -14.428 0.971 28.781 1.00 85.25 96 VAL A C 1
ATOM 739 O O . VAL A 1 96 ? -14.275 -0.178 29.177 1.00 85.25 96 VAL A O 1
ATOM 742 N N . VAL A 1 97 ? -13.765 1.452 27.726 1.00 84.31 97 VAL A N 1
ATOM 743 C CA . VAL A 1 97 ? -12.796 0.651 26.957 1.00 84.31 97 VAL A CA 1
ATOM 744 C C . VAL A 1 97 ? -11.590 0.252 27.815 1.00 84.31 97 VAL A C 1
ATOM 746 O O . VAL A 1 97 ? -11.172 -0.900 27.767 1.00 84.31 97 VAL A O 1
ATOM 749 N N . HIS A 1 98 ? -11.054 1.161 28.639 1.00 85.62 98 HIS A N 1
ATOM 750 C CA . HIS A 1 98 ? -9.957 0.823 29.560 1.00 85.62 98 HIS A CA 1
ATOM 751 C C . HIS A 1 98 ? -10.399 -0.195 30.614 1.00 85.62 98 HIS A C 1
ATOM 753 O O . HIS A 1 98 ? -9.652 -1.115 30.938 1.00 85.62 98 HIS A O 1
ATOM 759 N N . GLN A 1 99 ? -11.622 -0.054 31.133 1.00 88.50 99 GLN A N 1
ATOM 760 C CA . GLN A 1 99 ? -12.180 -1.014 32.079 1.00 88.50 99 GLN A CA 1
ATOM 761 C C . GLN A 1 99 ? -12.322 -2.406 31.449 1.00 88.50 99 GLN A C 1
ATOM 763 O O . GLN A 1 99 ? -11.873 -3.376 32.050 1.00 88.50 99 GLN A O 1
ATOM 768 N N . PHE A 1 100 ? -12.870 -2.493 30.234 1.00 87.44 100 PHE A N 1
ATOM 769 C CA . PHE A 1 100 ? -12.960 -3.745 29.480 1.00 87.44 100 PHE A CA 1
ATOM 770 C C . PHE A 1 100 ? -11.589 -4.413 29.325 1.00 87.44 100 PHE A C 1
ATOM 772 O O . PHE A 1 100 ? -11.443 -5.596 29.623 1.00 87.44 100 PHE A O 1
ATOM 779 N N . TRP A 1 101 ? -10.571 -3.645 28.920 1.00 87.62 101 TRP A N 1
ATOM 780 C CA . TRP A 1 101 ? -9.221 -4.181 28.727 1.00 87.62 101 TRP A CA 1
ATOM 781 C C . TRP A 1 101 ? -8.622 -4.720 30.024 1.00 87.62 101 TRP A C 1
ATOM 783 O O . TRP A 1 101 ? -8.018 -5.785 30.035 1.00 87.62 101 TRP A O 1
ATOM 793 N N . LYS A 1 102 ? -8.839 -4.016 31.137 1.00 86.88 102 LYS A N 1
ATOM 794 C CA . LYS A 1 102 ? -8.356 -4.434 32.453 1.00 86.88 102 LYS A CA 1
ATOM 795 C C . LYS A 1 102 ? -9.060 -5.689 32.982 1.00 86.88 102 LYS A C 1
ATOM 797 O O . LYS A 1 102 ? -8.451 -6.446 33.732 1.00 86.88 102 LYS A O 1
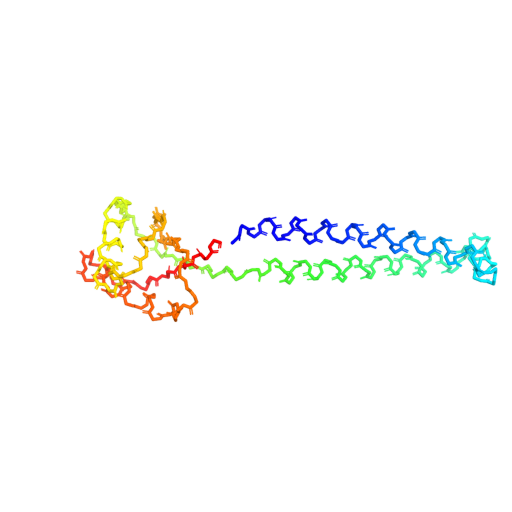ATOM 802 N N . GLU A 1 103 ? -10.334 -5.878 32.643 1.00 88.62 103 GLU A N 1
ATOM 803 C CA . GLU A 1 103 ? -11.128 -7.032 33.079 1.00 88.62 103 GLU A CA 1
ATOM 804 C C . GLU A 1 103 ? -10.827 -8.287 32.248 1.00 88.62 103 GLU A C 1
ATOM 806 O O . GLU A 1 103 ? -10.611 -9.353 32.821 1.00 88.62 103 GLU A O 1
ATOM 811 N N . GLU A 1 104 ? -10.770 -8.166 30.919 1.00 86.12 104 GLU A N 1
ATOM 812 C CA . GLU A 1 104 ? -10.569 -9.314 30.021 1.00 86.12 104 GLU A CA 1
ATOM 813 C C . GLU A 1 104 ? -9.086 -9.636 29.764 1.00 86.12 104 GLU A C 1
ATOM 815 O O . GLU A 1 104 ? -8.746 -10.798 29.540 1.00 86.12 104 GLU A O 1
ATOM 820 N N . TYR A 1 105 ? -8.196 -8.638 29.827 1.00 84.25 105 TYR A N 1
ATOM 821 C CA . TYR A 1 105 ? -6.776 -8.763 29.466 1.00 84.25 105 TYR A CA 1
ATOM 822 C C . TYR A 1 105 ? -5.840 -8.100 30.500 1.00 84.25 105 TYR A C 1
ATOM 824 O O . TYR A 1 105 ? -5.061 -7.211 30.157 1.00 84.25 105 TYR A O 1
ATOM 832 N N . PRO A 1 106 ? -5.859 -8.527 31.780 1.00 82.94 106 PRO A N 1
ATOM 833 C CA . PRO A 1 106 ? -5.111 -7.870 32.860 1.00 82.94 106 PRO A CA 1
ATOM 834 C C . PRO A 1 106 ? -3.580 -7.944 32.725 1.00 82.94 106 PRO A C 1
ATOM 836 O O . PRO A 1 106 ? -2.879 -7.162 33.366 1.00 82.94 106 PRO A O 1
ATOM 839 N N . GLU A 1 107 ? -3.056 -8.889 31.938 1.00 82.44 107 GLU A N 1
ATOM 840 C CA . GLU A 1 107 ? -1.613 -9.039 31.689 1.00 82.44 107 GLU A CA 1
ATOM 841 C C . GLU A 1 107 ? -1.122 -8.266 30.453 1.00 82.44 107 GLU A C 1
ATOM 843 O O . GLU A 1 107 ? 0.087 -8.146 30.253 1.00 82.44 107 GLU A O 1
ATOM 848 N N . GLU A 1 108 ? -2.034 -7.742 29.628 1.00 74.81 108 GLU A N 1
ATOM 849 C CA . GLU A 1 108 ? -1.694 -6.998 28.411 1.00 74.81 108 GLU A CA 1
ATOM 850 C C . GLU A 1 108 ? -1.598 -5.493 28.697 1.00 74.81 108 GLU A C 1
ATOM 852 O O . GLU A 1 108 ? -2.186 -4.967 29.648 1.00 74.81 108 GLU A O 1
ATOM 857 N N . LYS A 1 109 ? -0.823 -4.771 27.879 1.00 73.00 109 LYS A N 1
ATOM 858 C CA . LYS A 1 109 ? -0.745 -3.312 28.015 1.00 73.00 109 LYS A CA 1
ATOM 859 C C . LYS A 1 109 ? -2.079 -2.671 27.642 1.00 73.00 109 LYS A C 1
ATOM 861 O O . LYS A 1 109 ? -2.714 -3.044 26.660 1.00 73.00 109 LYS A O 1
ATOM 866 N N . GLU A 1 110 ? -2.467 -1.652 28.407 1.00 73.06 110 GLU A N 1
ATOM 867 C CA . GLU A 1 110 ? -3.665 -0.864 28.118 1.00 73.06 110 GLU A CA 1
ATOM 868 C C . GLU A 1 110 ? -3.616 -0.268 26.693 1.00 73.06 110 GLU A C 1
ATOM 870 O O . GLU A 1 110 ? -2.534 0.083 26.199 1.00 73.06 110 GLU A O 1
ATOM 875 N N . PRO A 1 111 ? -4.775 -0.134 26.020 1.00 69.31 111 PRO A N 1
ATOM 876 C CA . PRO A 1 111 ? -4.846 0.404 24.670 1.00 69.31 111 PRO A CA 1
ATOM 877 C C . PRO A 1 111 ? -4.256 1.814 24.621 1.00 69.31 111 PRO A C 1
ATOM 879 O O . PRO A 1 111 ? -4.545 2.671 25.456 1.00 69.31 111 PRO A O 1
ATOM 882 N N . THR A 1 112 ? -3.428 2.063 23.609 1.00 68.00 112 THR A N 1
ATOM 883 C CA . THR A 1 112 ? -2.642 3.294 23.478 1.00 68.00 112 THR A CA 1
ATOM 884 C C . THR A 1 112 ? -3.523 4.518 23.271 1.00 68.00 112 THR A C 1
ATOM 886 O O . THR A 1 112 ? -3.168 5.613 23.707 1.00 68.00 112 THR A O 1
ATOM 889 N N . ASP A 1 113 ? -4.651 4.359 22.575 1.00 72.31 113 ASP A N 1
ATOM 890 C CA . ASP A 1 113 ? -5.590 5.455 22.378 1.00 72.31 113 ASP A CA 1
ATOM 891 C C . ASP A 1 113 ? -6.991 4.977 21.992 1.00 72.31 113 ASP A C 1
ATOM 893 O O . ASP A 1 113 ? -7.160 3.931 21.362 1.00 72.31 113 ASP A O 1
ATOM 897 N N . VAL A 1 114 ? -7.991 5.788 22.342 1.00 72.38 114 VAL A N 1
ATOM 898 C CA . VAL A 1 114 ? -9.402 5.568 22.003 1.00 72.38 114 VAL A CA 1
ATOM 899 C C . VAL A 1 114 ? -9.962 6.868 21.443 1.00 72.38 114 VAL A C 1
ATOM 901 O O . VAL A 1 114 ? -10.065 7.854 22.177 1.00 72.38 114 VAL A O 1
ATOM 904 N N . TYR A 1 115 ? -10.331 6.866 20.165 1.00 72.19 115 TYR A N 1
ATOM 905 C CA . TYR A 1 115 ? -10.940 8.010 19.492 1.00 72.19 115 TYR A CA 1
ATOM 906 C C . TYR A 1 115 ? -12.432 7.781 19.336 1.00 72.19 115 TYR A C 1
ATOM 908 O O . TYR A 1 115 ? -12.852 6.781 18.758 1.00 72.19 115 TYR A O 1
ATOM 916 N N . CYS A 1 116 ? -13.238 8.731 19.804 1.00 66.19 116 CYS A N 1
ATOM 917 C CA . CYS A 1 116 ? -14.680 8.702 19.596 1.00 66.19 116 CYS A CA 1
ATOM 918 C C . CYS A 1 116 ? -15.088 9.833 18.648 1.00 66.19 116 CYS A C 1
ATOM 920 O O . CYS A 1 116 ? -15.111 11.001 19.021 1.00 66.19 116 CYS A O 1
ATOM 922 N N . SER A 1 117 ? -15.453 9.493 17.415 1.00 63.56 117 SER A N 1
ATOM 923 C CA . SER A 1 117 ? -16.154 10.412 16.515 1.00 63.56 117 SER A CA 1
ATOM 924 C C . SER A 1 117 ? -17.661 10.182 16.618 1.00 63.56 117 SER A C 1
ATOM 926 O O . SER A 1 117 ? -18.097 9.141 17.100 1.00 63.56 117 SER A O 1
ATOM 928 N N . HIS A 1 118 ? -18.470 11.125 16.126 1.00 58.50 118 HIS A N 1
ATOM 929 C CA . HIS A 1 118 ? -19.942 11.148 16.217 1.00 58.50 118 HIS A CA 1
ATOM 930 C C . HIS A 1 118 ? -20.652 9.821 15.872 1.00 58.50 118 HIS A C 1
ATOM 932 O O . HIS A 1 118 ? -21.823 9.656 16.201 1.00 58.50 118 HIS A O 1
ATOM 938 N N . GLN A 1 119 ? -19.982 8.904 15.168 1.00 60.53 119 GLN A N 1
ATOM 939 C CA . GLN A 1 119 ? -20.502 7.590 14.791 1.00 60.53 119 GLN A CA 1
ATOM 940 C C . GLN A 1 119 ? -19.458 6.463 14.888 1.00 60.53 119 GLN A C 1
ATOM 942 O O . GLN A 1 119 ? -19.659 5.416 14.281 1.00 60.53 119 GLN A O 1
ATOM 947 N N . LYS A 1 120 ? -18.302 6.674 15.534 1.00 62.22 120 LYS A N 1
ATOM 948 C CA . LYS A 1 120 ? -17.187 5.711 15.480 1.00 62.22 120 LYS A CA 1
ATOM 949 C C . LYS A 1 120 ? -16.372 5.695 16.759 1.00 62.22 120 LYS A C 1
ATOM 951 O O . LYS A 1 120 ? -16.087 6.758 17.298 1.00 62.22 120 LYS A O 1
ATOM 956 N N . ILE A 1 121 ? -15.949 4.501 17.162 1.00 70.38 121 ILE A N 1
ATOM 957 C CA . ILE A 1 121 ? -14.954 4.291 18.210 1.00 70.38 121 ILE A CA 1
ATOM 958 C C . ILE A 1 121 ? -13.764 3.591 17.548 1.00 70.38 121 ILE A C 1
ATOM 960 O O . ILE A 1 121 ? -13.905 2.479 17.049 1.00 70.38 121 ILE A O 1
ATOM 964 N N . GLU A 1 122 ? -12.614 4.255 17.495 1.00 71.31 122 GLU A N 1
ATOM 965 C CA . GLU A 1 122 ? -11.362 3.679 16.994 1.00 71.31 122 GLU A CA 1
ATOM 966 C C . GLU A 1 122 ? -10.448 3.391 18.183 1.00 71.31 122 GLU A C 1
ATOM 968 O O . GLU A 1 122 ? -10.232 4.268 19.021 1.00 71.31 122 GLU A O 1
ATOM 973 N N . ILE A 1 123 ? -9.927 2.166 18.267 1.00 71.06 123 ILE A N 1
ATOM 974 C CA . ILE A 1 123 ? -9.081 1.719 19.378 1.00 71.06 123 ILE A CA 1
ATOM 975 C C . ILE A 1 123 ? -7.731 1.313 18.804 1.00 71.06 123 ILE A C 1
ATOM 977 O O . ILE A 1 123 ? -7.631 0.456 17.928 1.00 71.06 123 ILE A O 1
ATOM 981 N N . ILE A 1 124 ? -6.672 1.953 19.286 1.00 71.06 124 ILE A N 1
ATOM 982 C CA . ILE A 1 124 ? -5.305 1.682 18.846 1.00 71.06 124 ILE A CA 1
ATOM 983 C C . ILE A 1 124 ? -4.634 0.828 19.918 1.00 71.06 124 ILE A C 1
ATOM 985 O O . ILE A 1 124 ? -4.487 1.277 21.054 1.00 71.06 124 ILE A O 1
ATOM 989 N N . THR A 1 125 ? -4.213 -0.383 19.552 1.00 73.12 125 THR A N 1
ATOM 990 C CA . THR A 1 125 ? -3.471 -1.296 20.434 1.00 73.12 125 THR A CA 1
ATOM 991 C C . THR A 1 125 ? -2.228 -1.838 19.727 1.00 73.12 125 THR A C 1
ATOM 993 O O . THR A 1 125 ? -2.215 -2.023 18.508 1.00 73.12 125 THR A O 1
ATOM 996 N N . GLU A 1 126 ? -1.157 -2.045 20.490 1.00 65.00 126 GLU A N 1
ATOM 997 C CA . GLU A 1 126 ? 0.132 -2.538 19.987 1.00 65.00 126 GLU A CA 1
ATOM 998 C C . GLU A 1 126 ? 0.244 -4.069 20.071 1.00 65.00 126 GLU A C 1
ATOM 1000 O O . GLU A 1 126 ? 1.057 -4.668 19.362 1.00 65.00 126 GLU A O 1
ATOM 1005 N N . GLU A 1 127 ? -0.588 -4.720 20.890 1.00 57.97 127 GLU A N 1
ATOM 1006 C CA . GLU A 1 127 ? -0.447 -6.139 21.207 1.00 57.97 12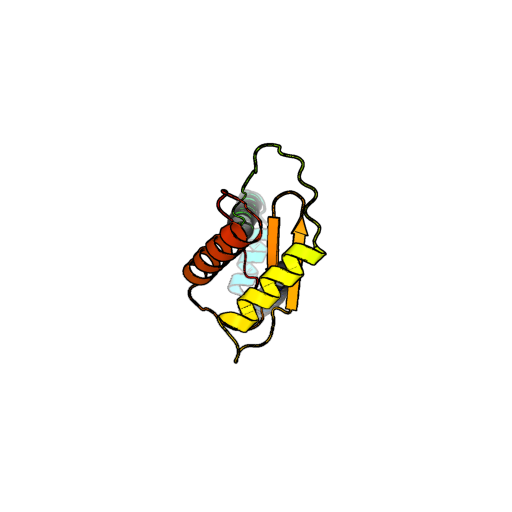7 GLU A CA 1
ATOM 1007 C C . GLU A 1 127 ? -1.511 -7.005 20.503 1.00 57.97 127 GLU A C 1
ATOM 1009 O O . GLU A 1 127 ? -2.689 -6.991 20.831 1.00 57.97 127 GLU A O 1
ATOM 1014 N N . ARG A 1 128 ? -0.995 -7.798 19.546 1.00 58.84 128 ARG A N 1
ATOM 1015 C CA . ARG A 1 128 ? -1.517 -9.034 18.917 1.00 58.84 128 ARG A CA 1
ATOM 1016 C C . ARG A 1 128 ? -2.462 -8.984 17.703 1.00 58.84 128 ARG A C 1
ATOM 1018 O O . ARG A 1 128 ? -3.380 -8.190 17.578 1.00 58.84 128 ARG A O 1
ATOM 1025 N N . GLU A 1 129 ? -2.218 -9.979 16.837 1.00 54.03 129 GLU A N 1
ATOM 1026 C CA . GLU A 1 129 ? -3.137 -10.612 15.870 1.00 54.03 129 GLU A CA 1
ATOM 1027 C C . GLU A 1 129 ? -4.091 -11.583 16.597 1.00 54.03 129 GLU A C 1
ATOM 1029 O O . GLU A 1 129 ? -4.234 -12.741 16.209 1.00 54.03 129 GLU A O 1
ATOM 1034 N N . GLN A 1 130 ? -4.665 -11.177 17.731 1.00 58.34 130 GLN A N 1
ATOM 1035 C CA . GLN A 1 130 ? -5.761 -11.958 18.305 1.00 58.34 130 GLN A CA 1
ATOM 1036 C C . GLN A 1 130 ? -6.985 -11.835 17.402 1.00 58.34 130 GLN A C 1
ATOM 1038 O O . GLN A 1 130 ? -7.065 -10.911 16.594 1.00 58.34 130 GLN A O 1
ATOM 1043 N N . ASP A 1 131 ? -7.901 -12.790 17.541 1.00 70.69 131 ASP A N 1
ATOM 1044 C CA . ASP A 1 131 ? -9.162 -12.863 16.811 1.00 70.69 131 ASP A CA 1
ATOM 1045 C C . ASP A 1 131 ? -9.944 -11.550 16.976 1.00 70.69 131 ASP A C 1
ATOM 1047 O O . ASP A 1 131 ? -10.634 -11.324 17.973 1.00 70.69 131 ASP A O 1
ATOM 1051 N N . LEU A 1 132 ? -9.723 -10.629 16.033 1.00 71.81 132 LEU A N 1
ATOM 1052 C CA . LEU A 1 132 ? -10.210 -9.254 16.101 1.00 71.81 132 LEU A CA 1
ATOM 1053 C C . LEU A 1 132 ? -11.734 -9.243 16.175 1.00 71.81 132 LEU A C 1
ATOM 1055 O O . LEU A 1 132 ? -12.294 -8.414 16.884 1.00 71.81 132 LEU A O 1
ATOM 1059 N N . GLU A 1 133 ? -12.371 -10.209 15.510 1.00 71.81 133 GLU A N 1
ATOM 1060 C CA . GLU A 1 133 ? -13.817 -10.410 15.523 1.00 71.81 133 GLU A CA 1
ATOM 1061 C C . GLU A 1 133 ? -14.315 -10.756 16.932 1.00 71.81 133 GLU A C 1
ATOM 1063 O O . GLU A 1 133 ? -15.303 -10.191 17.396 1.00 71.81 133 GLU A O 1
ATOM 1068 N N . ALA A 1 134 ? -13.595 -11.605 17.671 1.00 78.00 134 ALA A N 1
ATOM 1069 C CA . ALA A 1 134 ? -13.965 -11.963 19.040 1.00 78.00 134 ALA A CA 1
ATOM 1070 C C . ALA A 1 134 ? -13.808 -10.786 20.019 1.00 78.00 134 ALA A C 1
ATOM 1072 O O . ALA A 1 134 ? -14.638 -10.599 20.914 1.00 78.00 134 ALA A O 1
ATOM 1073 N N . VAL A 1 135 ? -12.754 -9.976 19.860 1.00 79.50 135 VAL A N 1
ATOM 1074 C CA . VAL A 1 135 ? -12.559 -8.756 20.666 1.00 79.50 135 VAL A CA 1
ATOM 1075 C C . VAL A 1 135 ? -13.642 -7.729 20.344 1.00 79.50 135 VAL A C 1
ATOM 1077 O O . VAL A 1 135 ? -14.202 -7.112 21.252 1.00 79.50 135 VAL A O 1
ATOM 1080 N N . GLU A 1 136 ? -13.961 -7.572 19.061 1.00 77.12 136 GLU A N 1
ATOM 1081 C CA . GLU A 1 136 ? -15.010 -6.687 18.567 1.00 77.12 136 GLU A CA 1
ATOM 1082 C C . GLU A 1 136 ? -16.386 -7.072 19.122 1.00 77.12 136 GLU A C 1
ATOM 1084 O O . GLU A 1 136 ? -17.090 -6.226 19.678 1.00 77.12 136 GLU A O 1
ATOM 1089 N N . GLU A 1 137 ? -16.739 -8.355 19.073 1.00 80.31 137 GLU A N 1
ATOM 1090 C CA . GLU A 1 137 ? -18.005 -8.853 19.602 1.00 80.31 137 GLU A CA 1
ATOM 1091 C C . GLU A 1 137 ? -18.108 -8.634 21.119 1.00 80.31 137 GLU A C 1
ATOM 1093 O O . GLU A 1 137 ? -19.087 -8.057 21.608 1.00 80.31 137 GLU A O 1
ATOM 1098 N N . LYS A 1 138 ? -17.078 -9.032 21.877 1.00 83.50 138 LYS A N 1
ATOM 1099 C CA . LYS A 1 138 ? -17.057 -8.889 23.340 1.00 83.50 138 LYS A CA 1
ATOM 1100 C C . LYS A 1 138 ? -17.136 -7.433 23.780 1.00 83.50 138 LYS A C 1
ATOM 1102 O O . LYS A 1 138 ? -17.915 -7.096 24.675 1.00 83.50 138 LYS A O 1
ATOM 1107 N N . LEU A 1 139 ? -16.353 -6.557 23.156 1.00 81.56 139 LEU A N 1
ATOM 1108 C CA . LEU A 1 139 ? -16.366 -5.141 23.494 1.00 81.56 139 LEU A CA 1
ATOM 1109 C C . LEU A 1 139 ? -17.687 -4.485 23.064 1.00 81.56 139 LEU A C 1
ATOM 1111 O O . LEU A 1 139 ? -18.208 -3.640 23.794 1.00 81.56 139 LEU A O 1
ATOM 1115 N N . GLY A 1 140 ? -18.283 -4.912 21.947 1.00 79.50 140 GLY A N 1
ATOM 1116 C CA . GLY A 1 140 ? -19.617 -4.482 21.534 1.00 79.50 140 GLY A CA 1
ATOM 1117 C C . GLY A 1 140 ? -20.694 -4.834 22.565 1.00 79.50 140 GLY A C 1
ATOM 1118 O O . GLY A 1 140 ? -21.484 -3.970 22.961 1.00 79.50 140 GLY A O 1
ATOM 1119 N N . GLN A 1 141 ? -20.680 -6.067 23.081 1.00 83.44 141 GLN A N 1
ATOM 1120 C CA . GLN A 1 141 ? -21.569 -6.500 24.165 1.00 83.44 141 GLN A CA 1
ATOM 1121 C C . GLN A 1 141 ? -21.316 -5.709 25.459 1.00 83.44 141 GLN A C 1
ATOM 1123 O O . GLN A 1 141 ? -22.261 -5.270 26.123 1.00 83.44 141 GLN A O 1
ATOM 1128 N N . PHE A 1 142 ? -20.048 -5.472 25.802 1.00 84.44 142 PHE A N 1
ATOM 1129 C CA . PHE A 1 142 ? -19.666 -4.732 27.003 1.00 84.44 142 PHE A CA 1
ATOM 1130 C C . PHE A 1 142 ? -20.145 -3.277 26.962 1.00 84.44 142 PHE A C 1
ATOM 1132 O O . PHE A 1 142 ? -20.730 -2.783 27.932 1.00 84.44 142 PHE A O 1
ATOM 1139 N N . LEU A 1 143 ? -19.951 -2.604 25.824 1.00 80.75 143 LEU A N 1
ATOM 1140 C CA . LEU A 1 143 ? -20.411 -1.237 25.597 1.00 80.75 143 LEU A CA 1
ATOM 1141 C C . LEU A 1 143 ? -21.941 -1.161 25.547 1.00 80.75 143 LEU A C 1
ATOM 1143 O O . LEU A 1 143 ? -22.516 -0.236 26.117 1.00 80.75 143 LEU A O 1
ATOM 1147 N N . SER A 1 144 ? -22.618 -2.132 24.925 1.00 78.75 144 SER A N 1
ATOM 1148 C CA . SER A 1 144 ? -24.085 -2.213 24.930 1.00 78.75 144 SER A CA 1
ATOM 1149 C C . SER A 1 144 ? -24.640 -2.299 26.355 1.00 78.75 144 SER A C 1
ATOM 1151 O O . SER A 1 144 ? -25.513 -1.515 26.729 1.00 78.75 144 SER A O 1
ATOM 1153 N N . LYS A 1 145 ? -24.054 -3.157 27.198 1.00 82.94 145 LYS A N 1
ATOM 1154 C CA . LYS A 1 145 ? -24.469 -3.338 28.595 1.00 82.94 145 LYS A CA 1
ATOM 1155 C C . LYS A 1 145 ? -24.235 -2.103 29.471 1.00 82.94 145 LYS A C 1
ATOM 1157 O O . LYS A 1 145 ? -25.080 -1.788 30.304 1.00 82.94 145 LYS A O 1
ATOM 1162 N N . HIS A 1 146 ? -23.100 -1.419 29.313 1.00 80.56 146 HIS A N 1
ATOM 1163 C CA . HIS A 1 146 ? -22.727 -0.295 30.185 1.00 80.56 146 HIS A CA 1
ATOM 1164 C C . HIS A 1 146 ? -23.270 1.056 29.723 1.00 80.56 146 HIS A C 1
ATOM 1166 O O . HIS A 1 146 ? -23.475 1.946 30.546 1.00 80.56 146 HIS A O 1
ATOM 1172 N N . LEU A 1 147 ? -23.482 1.225 28.419 1.00 76.25 147 LEU A N 1
ATOM 1173 C CA . LEU A 1 147 ? -23.867 2.505 27.828 1.00 76.25 147 LEU A CA 1
ATOM 1174 C C . LEU A 1 147 ? -25.259 2.479 27.175 1.00 76.25 147 LEU A C 1
ATOM 1176 O O . LEU A 1 147 ? -25.732 3.520 26.725 1.00 76.25 147 LEU A O 1
ATOM 1180 N N . GLY A 1 148 ? -25.928 1.321 27.140 1.00 66.62 148 GLY A N 1
ATOM 1181 C CA . GLY A 1 148 ? -27.300 1.177 26.640 1.00 66.62 148 GLY A CA 1
ATOM 1182 C C . GLY A 1 148 ? -27.434 1.295 25.120 1.00 66.62 148 GLY A C 1
ATOM 1183 O O . GLY A 1 148 ? -28.512 1.588 24.611 1.00 66.62 148 GLY A O 1
ATOM 1184 N N . TYR A 1 149 ? -26.346 1.114 24.376 1.00 64.50 149 TYR A N 1
ATOM 1185 C CA . TYR A 1 149 ? -26.378 1.150 22.916 1.00 64.50 149 TYR A CA 1
ATOM 1186 C C . TYR A 1 149 ? -26.784 -0.213 22.347 1.00 64.50 149 TYR A C 1
ATOM 1188 O O . TYR A 1 149 ? -26.137 -1.224 22.601 1.00 64.50 149 TYR A O 1
ATOM 1196 N N . GLU A 1 150 ? -27.821 -0.235 21.516 1.00 53.53 150 GLU A N 1
ATOM 1197 C CA . GLU A 1 150 ? -28.335 -1.456 20.873 1.00 53.53 150 GLU A CA 1
ATOM 1198 C C . GLU A 1 150 ? -27.735 -1.725 19.479 1.00 53.53 150 GLU A C 1
ATOM 1200 O O . GLU A 1 150 ? -28.229 -2.581 18.750 1.00 53.53 150 GLU A O 1
ATOM 1205 N N . LYS A 1 151 ? -26.709 -0.977 19.046 1.00 51.97 151 LYS A N 1
ATOM 1206 C CA . LYS A 1 151 ? -26.186 -1.066 17.670 1.00 51.97 151 LYS A CA 1
ATOM 1207 C C . LYS A 1 151 ? -24.837 -1.761 17.577 1.00 51.97 151 LYS A C 1
ATOM 1209 O O . LYS A 1 151 ? -23.988 -1.584 18.440 1.00 51.97 151 LYS A O 1
ATOM 1214 N N . GLU A 1 152 ? -24.663 -2.466 16.460 1.00 46.81 152 GLU A N 1
ATOM 1215 C CA . GLU A 1 152 ? -23.413 -3.072 16.007 1.00 46.81 152 GLU A CA 1
ATOM 1216 C C . GLU A 1 152 ? -22.285 -2.035 16.040 1.00 46.81 152 GLU A C 1
ATOM 1218 O O . GLU A 1 152 ? -22.293 -1.033 15.313 1.00 46.81 152 GLU A O 1
ATOM 1223 N N . TYR A 1 153 ? -21.339 -2.257 16.944 1.00 50.56 153 TYR A N 1
ATOM 1224 C CA . TYR A 1 153 ? -20.083 -1.533 16.962 1.00 50.56 153 TYR A CA 1
ATOM 1225 C C . TYR A 1 153 ? -19.170 -2.166 15.941 1.00 50.56 153 TYR A C 1
ATOM 1227 O O . TYR A 1 153 ? -19.062 -3.386 15.904 1.00 50.56 153 TYR A O 1
ATOM 1235 N N . PHE A 1 154 ? -18.497 -1.322 15.167 1.00 44.31 154 PHE A N 1
ATOM 1236 C CA . PHE A 1 154 ? -17.358 -1.773 14.395 1.00 44.31 154 PHE A CA 1
ATOM 1237 C C . PHE A 1 154 ? -16.087 -1.275 15.063 1.00 44.31 154 PHE A C 1
ATOM 1239 O O . PHE A 1 154 ? -15.844 -0.065 15.112 1.00 44.31 154 PHE A O 1
ATOM 1246 N N . ILE A 1 155 ? -15.317 -2.198 15.623 1.00 49.91 155 ILE A N 1
ATOM 1247 C CA . ILE A 1 155 ? -14.100 -1.914 16.376 1.00 49.91 155 ILE A CA 1
ATOM 1248 C C . ILE A 1 155 ? -12.926 -2.166 15.447 1.00 49.91 155 ILE A C 1
ATOM 1250 O O . ILE A 1 155 ? -12.532 -3.288 15.160 1.00 49.91 155 ILE A O 1
ATOM 1254 N N . SER A 1 156 ? -12.353 -1.076 14.946 1.00 44.59 156 SER A N 1
ATOM 1255 C CA . SER A 1 156 ? -11.126 -1.147 14.161 1.00 44.59 156 SER A CA 1
ATOM 1256 C C . SER A 1 156 ? -9.931 -1.095 15.098 1.00 44.59 156 SER A C 1
ATOM 1258 O O . SER A 1 156 ? -9.610 -0.035 15.635 1.00 44.59 156 SER A O 1
ATOM 1260 N N . LEU A 1 157 ? -9.280 -2.243 15.275 1.00 49.47 157 LEU A N 1
ATOM 1261 C CA . LEU A 1 157 ? -8.003 -2.346 15.970 1.00 49.47 157 LEU A CA 1
ATOM 1262 C C . LEU A 1 157 ? -6.876 -2.027 14.991 1.00 49.47 157 LEU A C 1
ATOM 1264 O O . LEU A 1 157 ? -6.691 -2.697 13.973 1.00 49.47 157 LEU A O 1
ATOM 1268 N N . ILE A 1 158 ? -6.129 -0.965 15.284 1.00 47.16 158 ILE A N 1
ATOM 1269 C CA . ILE A 1 158 ? -5.003 -0.534 14.453 1.00 47.16 158 ILE A CA 1
ATOM 1270 C C . ILE A 1 158 ? -3.706 -0.977 15.119 1.00 47.16 158 ILE A C 1
ATOM 1272 O O . ILE A 1 158 ? -3.279 -0.372 16.101 1.00 47.16 158 ILE A O 1
ATOM 1276 N N . LYS A 1 159 ? -3.045 -1.979 14.528 1.00 43.12 159 LYS A N 1
ATOM 1277 C CA . LYS A 1 159 ? -1.674 -2.364 14.884 1.00 43.12 159 LYS A CA 1
ATOM 1278 C C . LYS A 1 159 ? -0.703 -1.268 14.425 1.00 43.12 159 LYS A C 1
ATOM 1280 O O . LYS A 1 159 ? -0.618 -0.945 13.227 1.00 43.12 159 LYS A O 1
ATOM 1285 N N . LYS A 1 160 ? -0.006 -0.641 15.373 1.00 42.66 160 LYS A N 1
ATOM 1286 C CA . LYS A 1 160 ? 1.032 0.355 15.067 1.00 42.66 160 LYS A CA 1
ATOM 1287 C C . LYS A 1 160 ? 2.264 -0.270 14.430 1.00 42.66 160 LYS A C 1
ATOM 1289 O O . LYS A 1 160 ? 2.590 -1.429 14.737 1.00 42.66 160 LYS A O 1
#

Secondary structure (DSSP, 8-state):
--HHHHHHHHHHHHHHHHHHHHHHHHHHHHH-HHHHHHHHHHHH--TTHHHHHHHHHHHHHHHHHHHHHHHT------PPPP-------HHHHHHHHHHHHHHH-TTSPPPSEEEEETTEEEEEE-S----HHHHHHHHHHHHHHHH---S----EEEE-

Radius of gyration: 26.92 Å; chains: 1; bounding box: 58×26×72 Å

Foldseek 3Di:
DPVVVVVVVVVVVVVVVVVVVVVVVVVVCVVDVVVVVVVVVCVVDVDCSVVVVVVVVVVVVVVVVVVVVVSVPPPDDDDDDDDDQDPPDQVVVLVLQQVLCCVPPVPADGFPDWDDDRQATETEHQDDPDPVVVVQVSSQVSCCVPVVDPDRHDYDYDHD

Sequence (160 aa):
MRNGQLLFSAIQFFIIAALFGTGAAFFGLHALPEIRHTVANWILNPGCSFLLLGFLITGIALLLGISFCVMQRGSFIRIAMKKGSFSIHEALVRKVVHQFWKEEYPEEKEPTDVYCSHQKIEIITEEREQDLEAVEEKLGQFLSKHLGYEKEYFISLIKK

pLDDT: mean 72.75, std 16.22, range [31.94, 95.12]